Protein AF-A0A7V0P1V0-F1 (afdb_monomer)

Structure (mmCIF, N/CA/C/O backbone):
data_AF-A0A7V0P1V0-F1
#
_entry.id   AF-A0A7V0P1V0-F1
#
loop_
_atom_site.group_PDB
_atom_site.id
_atom_site.type_symbol
_atom_site.label_atom_id
_atom_site.label_alt_id
_atom_site.label_comp_id
_atom_site.label_asym_id
_atom_site.label_entity_id
_atom_site.label_seq_id
_atom_site.pdbx_PDB_ins_code
_atom_site.Cartn_x
_atom_site.Cartn_y
_atom_site.Cartn_z
_atom_site.occupancy
_atom_site.B_iso_or_equiv
_atom_site.auth_seq_id
_atom_site.auth_comp_id
_atom_site.auth_asym_id
_atom_site.auth_atom_id
_atom_site.pdbx_PDB_model_num
ATOM 1 N N . MET A 1 1 ? -19.104 3.328 8.661 1.00 65.12 1 MET A N 1
ATOM 2 C CA . MET A 1 1 ? -18.678 2.040 8.068 1.00 65.12 1 MET A CA 1
ATOM 3 C C . MET A 1 1 ? -18.062 2.278 6.699 1.00 65.12 1 MET A C 1
ATOM 5 O O . MET A 1 1 ? -16.959 1.806 6.492 1.00 65.12 1 MET A O 1
ATOM 9 N N . GLU A 1 2 ? -18.667 3.137 5.875 1.00 85.19 2 GLU A N 1
ATOM 10 C CA . GLU A 1 2 ? -18.164 3.586 4.562 1.00 85.19 2 GLU A CA 1
ATOM 11 C C . GLU A 1 2 ? -16.661 3.931 4.529 1.00 85.19 2 GLU A C 1
ATOM 13 O O . GLU A 1 2 ? -15.914 3.263 3.831 1.00 85.19 2 GLU A O 1
ATOM 18 N N . LYS A 1 3 ? -16.172 4.831 5.398 1.00 89.12 3 LYS A N 1
ATOM 19 C CA . LYS A 1 3 ? -14.739 5.197 5.438 1.00 89.12 3 LYS A CA 1
ATOM 20 C C . LYS A 1 3 ? -13.775 4.021 5.692 1.00 89.12 3 LYS A C 1
ATOM 22 O O . LYS A 1 3 ? -12.646 4.021 5.218 1.00 89.12 3 LYS A O 1
ATOM 27 N N . GLU A 1 4 ? -14.192 3.019 6.467 1.00 92.56 4 GLU A N 1
ATOM 28 C CA . GLU A 1 4 ? -13.345 1.845 6.730 1.00 92.56 4 GLU A CA 1
ATOM 29 C C . GLU A 1 4 ? -13.256 0.939 5.499 1.00 92.56 4 GLU A C 1
ATOM 31 O O . GLU A 1 4 ? -12.186 0.430 5.176 1.00 92.56 4 GLU A O 1
ATOM 36 N N . GLU A 1 5 ? -14.381 0.742 4.812 1.00 94.38 5 GLU A N 1
ATOM 37 C CA . GLU A 1 5 ? -14.448 -0.037 3.574 1.00 94.38 5 GLU A CA 1
ATOM 38 C C . GLU A 1 5 ? -13.712 0.668 2.431 1.00 94.38 5 GLU A C 1
ATOM 40 O O . GLU A 1 5 ? -12.987 0.013 1.685 1.00 94.38 5 GLU A O 1
ATOM 45 N N . GLU A 1 6 ? -13.822 1.996 2.342 1.00 95.31 6 GLU A N 1
ATOM 46 C CA . GLU A 1 6 ? -13.051 2.825 1.412 1.00 95.31 6 GLU A CA 1
ATOM 47 C C . GLU A 1 6 ? -11.548 2.662 1.636 1.00 95.31 6 GLU A C 1
ATOM 49 O O . GLU A 1 6 ? -10.833 2.326 0.697 1.00 95.31 6 GLU A O 1
ATOM 54 N N . LEU A 1 7 ? -11.067 2.799 2.878 1.00 95.19 7 LEU A N 1
ATOM 55 C CA . LEU A 1 7 ? -9.646 2.615 3.192 1.00 95.19 7 LEU A CA 1
ATOM 56 C C . LEU A 1 7 ? -9.158 1.199 2.875 1.00 95.19 7 LEU A C 1
ATOM 58 O O . LEU A 1 7 ? -8.072 1.038 2.325 1.00 95.19 7 LEU A O 1
ATOM 62 N N . LYS A 1 8 ? -9.954 0.165 3.174 1.00 96.19 8 LYS A N 1
ATOM 63 C CA . LYS A 1 8 ? -9.608 -1.222 2.817 1.00 96.19 8 LYS A CA 1
ATOM 64 C C . LYS A 1 8 ? -9.501 -1.407 1.308 1.00 96.19 8 LYS A C 1
ATOM 66 O O . LYS A 1 8 ? -8.567 -2.059 0.848 1.00 96.19 8 LYS A O 1
ATOM 71 N N . LYS A 1 9 ? -10.427 -0.823 0.547 1.00 97.38 9 LYS A N 1
ATOM 72 C CA . LYS A 1 9 ? -10.403 -0.872 -0.915 1.00 97.38 9 LYS A CA 1
ATOM 73 C C . LYS A 1 9 ? -9.200 -0.119 -1.482 1.00 97.38 9 LYS A C 1
ATOM 75 O O . LYS A 1 9 ? -8.510 -0.657 -2.336 1.00 97.38 9 LYS A O 1
ATOM 80 N N . GLU A 1 10 ? -8.907 1.078 -0.975 1.00 97.06 10 GLU A N 1
ATOM 81 C CA . GLU A 1 10 ? -7.726 1.850 -1.380 1.00 97.06 10 GLU A CA 1
ATOM 82 C C . GLU A 1 10 ? -6.427 1.082 -1.112 1.00 97.06 10 GLU A C 1
ATOM 84 O O . GLU A 1 10 ? -5.554 1.040 -1.977 1.00 97.06 10 GLU A O 1
ATOM 89 N N . ILE A 1 11 ? -6.306 0.439 0.056 1.00 98.00 11 ILE A N 1
ATOM 90 C CA . ILE A 1 11 ? -5.152 -0.407 0.389 1.00 98.00 11 ILE A CA 1
ATOM 91 C C . ILE A 1 11 ? -5.039 -1.569 -0.600 1.00 98.00 11 ILE A C 1
ATOM 93 O O . ILE A 1 1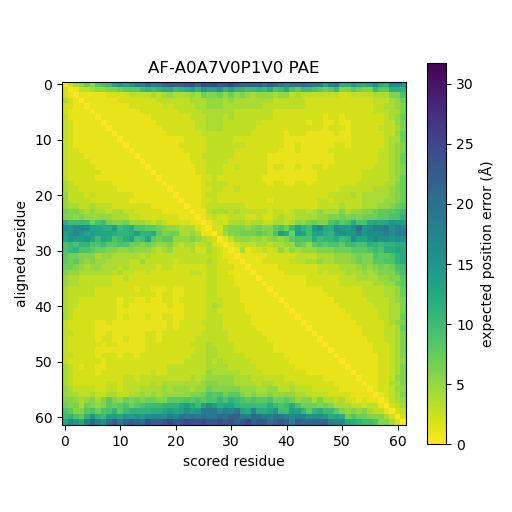1 ? -3.955 -1.793 -1.129 1.00 98.00 11 ILE A O 1
ATOM 97 N N . GLN A 1 12 ? -6.140 -2.271 -0.885 1.00 98.12 12 GLN A N 1
ATOM 98 C CA . GLN A 1 12 ? -6.134 -3.385 -1.834 1.00 98.12 12 GLN A CA 1
ATOM 99 C C . GLN A 1 12 ? -5.709 -2.929 -3.238 1.00 98.12 12 GLN A C 1
ATOM 101 O O . GLN A 1 12 ? -4.834 -3.545 -3.845 1.00 98.12 12 GLN A O 1
ATOM 106 N N . ASP A 1 13 ? -6.274 -1.828 -3.735 1.00 98.06 13 ASP A N 1
ATOM 107 C CA . ASP A 1 13 ? -5.942 -1.279 -5.053 1.00 98.06 13 ASP A CA 1
ATOM 108 C C . ASP A 1 13 ? -4.458 -0.866 -5.138 1.00 98.06 13 ASP A C 1
ATOM 110 O O . ASP A 1 13 ? -3.828 -0.980 -6.194 1.00 98.06 13 ASP A O 1
ATOM 114 N N . LEU A 1 14 ? -3.880 -0.359 -4.043 1.00 97.75 14 LEU A N 1
ATOM 115 C CA . LEU A 1 14 ? -2.458 -0.016 -3.964 1.00 97.75 14 LEU A CA 1
ATOM 116 C C . LEU A 1 14 ? -1.562 -1.260 -3.894 1.00 97.75 14 LEU A C 1
ATOM 118 O O . LEU A 1 14 ? -0.533 -1.291 -4.565 1.00 97.75 14 LEU A O 1
ATOM 122 N N . GLU A 1 15 ? -1.952 -2.285 -3.137 1.00 97.88 15 GLU A N 1
ATOM 123 C CA . GLU A 1 15 ? -1.228 -3.560 -3.051 1.00 97.88 15 GLU A CA 1
ATOM 124 C C . GLU A 1 15 ? -1.208 -4.297 -4.400 1.00 97.88 15 GLU A C 1
ATOM 126 O O . GLU A 1 15 ? -0.172 -4.841 -4.791 1.00 97.88 15 GLU A O 1
ATOM 131 N N . GLU A 1 16 ? -2.309 -4.264 -5.159 1.00 98.00 16 GLU A N 1
ATOM 132 C CA . GLU A 1 16 ? -2.355 -4.805 -6.524 1.00 98.00 16 GLU A CA 1
ATOM 133 C C . GLU A 1 16 ? -1.404 -4.045 -7.460 1.00 98.00 16 GLU A C 1
ATOM 135 O O . GLU A 1 16 ? -0.598 -4.664 -8.160 1.00 98.00 16 GLU A O 1
ATOM 140 N N . LYS A 1 17 ? -1.405 -2.705 -7.410 1.00 97.12 17 LYS A N 1
ATOM 141 C CA . LYS A 1 17 ? -0.470 -1.878 -8.194 1.00 97.12 17 LYS A CA 1
ATOM 142 C C . LYS A 1 17 ? 0.988 -2.139 -7.833 1.00 97.12 17 LYS A C 1
ATOM 144 O O . LYS A 1 17 ? 1.827 -2.191 -8.732 1.00 97.12 17 LYS A O 1
ATOM 149 N N . LEU A 1 18 ? 1.294 -2.280 -6.543 1.00 97.31 18 LEU A N 1
ATOM 150 C CA . LEU A 1 18 ? 2.635 -2.605 -6.062 1.00 97.31 18 LEU A CA 1
ATOM 151 C C . LEU A 1 18 ? 3.094 -3.940 -6.651 1.00 97.31 18 LEU A C 1
ATOM 153 O O . LEU A 1 18 ? 4.135 -3.996 -7.303 1.00 97.31 18 LEU A O 1
ATOM 157 N N . LYS A 1 19 ? 2.264 -4.978 -6.532 1.00 96.50 19 LYS A N 1
ATOM 158 C CA . LYS A 1 19 ? 2.559 -6.312 -7.060 1.00 96.50 19 LYS A CA 1
ATOM 159 C C . LYS A 1 19 ? 2.787 -6.310 -8.573 1.00 96.50 19 LYS A C 1
ATOM 161 O O . LYS A 1 19 ? 3.740 -6.925 -9.053 1.00 96.50 19 LYS A O 1
ATOM 166 N N . ASP A 1 20 ? 1.948 -5.607 -9.329 1.00 95.88 20 ASP A N 1
ATOM 167 C CA . ASP A 1 20 ? 2.112 -5.473 -10.780 1.00 95.88 20 ASP A CA 1
ATOM 168 C C . ASP A 1 20 ? 3.420 -4.753 -11.133 1.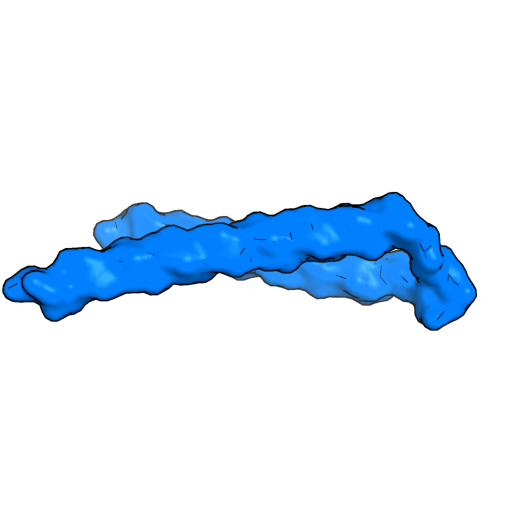00 95.88 20 ASP A C 1
ATOM 170 O O . ASP A 1 20 ? 4.121 -5.116 -12.089 1.00 95.88 20 ASP A O 1
ATOM 174 N N . ARG A 1 21 ? 3.784 -3.738 -10.341 1.00 93.94 21 ARG A N 1
ATOM 175 C CA . ARG A 1 21 ? 5.010 -2.964 -10.530 1.00 93.94 21 ARG A CA 1
ATOM 176 C C . ARG A 1 21 ? 6.253 -3.796 -10.249 1.00 93.94 21 ARG A C 1
ATOM 178 O O . ARG A 1 21 ? 7.181 -3.737 -11.057 1.00 93.94 21 ARG A O 1
ATOM 185 N N . GLU A 1 22 ? 6.250 -4.565 -9.164 1.00 93.69 22 GLU A N 1
ATOM 186 C CA . GLU A 1 22 ? 7.315 -5.494 -8.778 1.00 93.69 22 GLU A CA 1
ATOM 187 C C . GLU A 1 22 ? 7.485 -6.617 -9.805 1.00 93.69 22 GLU A C 1
ATOM 189 O O . GLU A 1 22 ? 8.602 -6.888 -10.245 1.00 93.69 22 GLU A O 1
ATOM 194 N N . ALA A 1 23 ? 6.382 -7.214 -10.267 1.00 93.06 23 ALA A N 1
ATOM 195 C CA . ALA A 1 23 ? 6.400 -8.252 -11.300 1.00 93.06 23 ALA A CA 1
ATOM 196 C C . ALA A 1 23 ? 6.949 -7.743 -12.643 1.00 93.06 23 ALA A C 1
ATOM 198 O O . ALA A 1 23 ? 7.494 -8.513 -13.435 1.00 93.06 23 ALA A O 1
ATOM 199 N N . SER A 1 24 ? 6.830 -6.438 -12.892 1.00 92.06 24 SER A N 1
ATOM 200 C CA . SER A 1 24 ? 7.356 -5.775 -14.086 1.00 92.06 24 SER A CA 1
ATOM 201 C C . SER A 1 24 ? 8.832 -5.368 -13.961 1.00 92.06 24 SER A C 1
ATOM 203 O O . SER A 1 24 ? 9.399 -4.835 -14.922 1.00 92.06 24 SER A O 1
ATOM 205 N N . LEU A 1 25 ? 9.475 -5.561 -12.801 1.00 90.81 25 LEU A N 1
ATOM 206 C CA . LEU A 1 25 ? 10.876 -5.193 -12.614 1.00 90.81 25 LEU A CA 1
ATOM 207 C C . LEU A 1 25 ? 11.827 -6.195 -13.289 1.00 90.81 25 LEU A C 1
ATOM 209 O O . LEU A 1 25 ? 11.681 -7.409 -13.145 1.00 90.81 25 LEU A O 1
ATOM 213 N N . PRO A 1 26 ? 12.865 -5.711 -13.993 1.00 90.31 26 PRO A N 1
ATOM 214 C CA . PRO A 1 26 ? 13.887 -6.586 -14.550 1.00 90.31 26 PRO A CA 1
ATOM 215 C C . PRO A 1 26 ? 14.805 -7.128 -13.443 1.00 90.31 26 PRO A C 1
ATOM 217 O O . PRO A 1 26 ? 15.468 -6.355 -12.756 1.00 90.31 26 PRO A O 1
ATOM 220 N N . ALA A 1 27 ? 14.939 -8.455 -13.343 1.00 81.56 27 ALA A N 1
ATOM 221 C CA . ALA A 1 27 ? 15.673 -9.151 -12.271 1.00 81.56 27 ALA A CA 1
ATOM 222 C C . ALA A 1 27 ? 17.137 -8.704 -12.049 1.00 81.56 27 ALA A C 1
ATOM 224 O O . ALA A 1 27 ? 17.680 -8.872 -10.959 1.00 81.56 27 ALA A O 1
ATOM 225 N N . HIS A 1 28 ? 17.792 -8.139 -13.068 1.00 82.06 28 HIS A N 1
ATOM 226 C CA . HIS A 1 28 ? 19.208 -7.748 -13.012 1.00 82.06 28 HIS A CA 1
ATOM 227 C C . HIS A 1 28 ? 19.474 -6.295 -13.430 1.00 82.06 28 HIS A C 1
ATOM 229 O O . HIS A 1 28 ? 20.628 -5.912 -13.607 1.00 82.06 28 HIS A O 1
ATOM 235 N N . SER A 1 29 ? 18.437 -5.479 -13.643 1.00 87.56 29 SER A N 1
ATOM 236 C CA . SER A 1 29 ? 18.617 -4.115 -14.169 1.00 87.56 29 SER A CA 1
ATOM 237 C C . SER A 1 29 ? 17.596 -3.124 -13.617 1.00 87.56 29 SER A C 1
ATOM 239 O O . SER A 1 29 ? 17.091 -2.257 -14.333 1.00 87.56 29 SER A O 1
ATOM 241 N N . VAL A 1 30 ? 17.254 -3.272 -12.337 1.00 88.00 30 VAL A N 1
ATOM 242 C CA . VAL A 1 30 ? 16.355 -2.335 -11.666 1.00 88.00 30 VAL A CA 1
ATOM 243 C C . VAL A 1 30 ? 17.034 -0.971 -11.570 1.00 88.00 30 VAL A C 1
ATOM 245 O O . VAL A 1 30 ? 18.135 -0.839 -11.036 1.00 88.00 30 VAL A O 1
ATOM 248 N N . ARG A 1 31 ? 16.386 0.057 -12.120 1.00 91.56 31 ARG A N 1
ATOM 249 C CA . ARG A 1 31 ? 16.874 1.438 -12.058 1.00 91.56 31 ARG A CA 1
ATOM 250 C C . ARG A 1 31 ? 16.380 2.141 -10.794 1.00 91.56 31 ARG A C 1
ATOM 252 O O . ARG A 1 31 ? 15.263 1.859 -10.362 1.00 91.56 31 ARG A O 1
ATOM 259 N N . PRO A 1 32 ? 17.116 3.138 -10.270 1.00 91.38 32 PRO A N 1
ATOM 260 C CA . PRO A 1 32 ? 16.680 3.912 -9.107 1.00 91.38 32 PRO A CA 1
ATOM 261 C C . PRO A 1 32 ? 15.265 4.485 -9.241 1.00 91.38 32 PRO A C 1
ATOM 263 O O . PRO A 1 32 ? 14.480 4.376 -8.314 1.00 91.38 32 PRO A O 1
ATOM 266 N N . GLN A 1 33 ? 14.877 5.002 -10.416 1.00 89.00 33 GLN A N 1
ATOM 267 C CA . GLN A 1 33 ? 13.508 5.510 -10.612 1.00 89.00 33 GLN A CA 1
ATOM 268 C C . GLN A 1 33 ? 12.432 4.419 -10.510 1.00 89.00 33 GLN A C 1
ATOM 270 O O . GLN A 1 33 ? 11.280 4.711 -10.212 1.00 89.00 33 GLN A O 1
ATOM 275 N N . GLN A 1 34 ? 12.782 3.166 -10.811 1.00 90.31 34 GLN A N 1
ATOM 276 C CA . GLN A 1 34 ? 11.856 2.047 -10.673 1.00 90.31 34 GLN A CA 1
ATOM 277 C C . GLN A 1 34 ? 11.704 1.629 -9.208 1.00 90.31 34 GLN A C 1
ATOM 279 O O . GLN A 1 34 ? 10.585 1.311 -8.829 1.00 90.31 34 GLN A O 1
ATOM 284 N N . MET A 1 35 ? 12.781 1.690 -8.414 1.00 93.25 35 MET A N 1
ATOM 285 C CA . MET A 1 35 ? 12.718 1.489 -6.959 1.00 93.25 35 MET A CA 1
ATOM 286 C C . MET A 1 35 ? 11.920 2.597 -6.278 1.00 93.25 35 MET A C 1
ATOM 288 O O . MET A 1 35 ? 11.018 2.291 -5.518 1.00 93.25 35 MET A O 1
ATOM 292 N N . LEU A 1 36 ? 12.160 3.865 -6.629 1.00 94.25 36 LEU A N 1
ATOM 293 C CA . LEU A 1 36 ? 11.416 4.995 -6.057 1.00 94.25 36 LEU A CA 1
ATOM 294 C C . LEU A 1 36 ? 9.901 4.849 -6.249 1.00 94.25 36 LEU A C 1
ATOM 296 O O . LEU A 1 36 ? 9.141 5.061 -5.318 1.00 94.25 36 LEU A O 1
ATOM 300 N N . ALA A 1 37 ? 9.456 4.417 -7.432 1.00 92.38 37 ALA A N 1
ATOM 301 C CA . ALA A 1 37 ? 8.033 4.188 -7.688 1.00 92.38 37 ALA A CA 1
ATOM 302 C C . ALA A 1 37 ? 7.435 3.034 -6.857 1.00 92.38 37 ALA A C 1
ATOM 304 O O . ALA A 1 37 ? 6.231 3.014 -6.628 1.00 92.38 37 ALA A O 1
ATOM 305 N N . VAL A 1 38 ? 8.252 2.054 -6.462 1.00 95.81 38 VAL A N 1
ATOM 306 C CA . VAL A 1 38 ? 7.854 0.959 -5.563 1.00 95.81 38 VAL A CA 1
ATOM 307 C C . VAL A 1 38 ? 7.800 1.478 -4.126 1.00 95.81 38 VAL A C 1
ATOM 309 O O . VAL A 1 38 ? 6.765 1.342 -3.483 1.00 95.81 38 VAL A O 1
ATOM 312 N N . GLU A 1 39 ? 8.845 2.174 -3.675 1.00 96.50 39 GLU A N 1
ATOM 313 C CA . GLU A 1 39 ? 8.928 2.782 -2.340 1.00 96.50 39 GLU A CA 1
ATOM 314 C C . GLU A 1 39 ? 7.773 3.769 -2.086 1.00 96.50 39 GLU A C 1
ATOM 316 O O . GLU A 1 39 ? 7.165 3.759 -1.021 1.00 96.50 39 GLU A O 1
ATOM 321 N N . GLU A 1 40 ? 7.402 4.589 -3.075 1.00 97.38 40 GLU A N 1
ATOM 322 C CA . GLU A 1 40 ? 6.250 5.499 -2.984 1.00 97.38 40 GLU A CA 1
ATOM 323 C C . GLU A 1 40 ? 4.924 4.749 -2.766 1.00 97.38 40 GLU A C 1
ATOM 325 O O . GLU A 1 40 ? 4.078 5.197 -1.988 1.00 97.38 40 GLU A O 1
ATOM 330 N N . LEU A 1 41 ? 4.738 3.602 -3.429 1.00 97.12 41 LEU A N 1
ATOM 331 C CA . LEU A 1 41 ? 3.548 2.765 -3.250 1.00 97.12 41 LEU A CA 1
ATOM 332 C C . LEU A 1 41 ? 3.539 2.100 -1.871 1.00 97.12 41 LEU A C 1
ATOM 334 O O . LEU A 1 41 ? 2.500 2.088 -1.214 1.00 97.12 41 LEU A O 1
ATOM 338 N N . GLU A 1 42 ? 4.682 1.587 -1.415 1.00 97.81 42 GLU A N 1
ATOM 339 C CA . GLU A 1 42 ? 4.831 1.001 -0.079 1.00 97.81 42 GLU A CA 1
ATOM 340 C C . GLU A 1 42 ? 4.522 2.022 1.024 1.00 97.81 42 GLU A C 1
ATOM 342 O O . GLU A 1 42 ? 3.744 1.728 1.935 1.00 97.81 42 GLU A O 1
ATOM 347 N N . ILE A 1 43 ? 5.055 3.243 0.905 1.00 98.31 43 ILE A N 1
ATOM 348 C CA . ILE A 1 43 ? 4.778 4.344 1.837 1.00 98.31 43 ILE A CA 1
ATOM 349 C C . ILE A 1 43 ? 3.278 4.658 1.862 1.00 98.31 43 ILE A C 1
ATOM 351 O O . ILE A 1 43 ? 2.686 4.710 2.940 1.00 98.31 43 ILE A O 1
A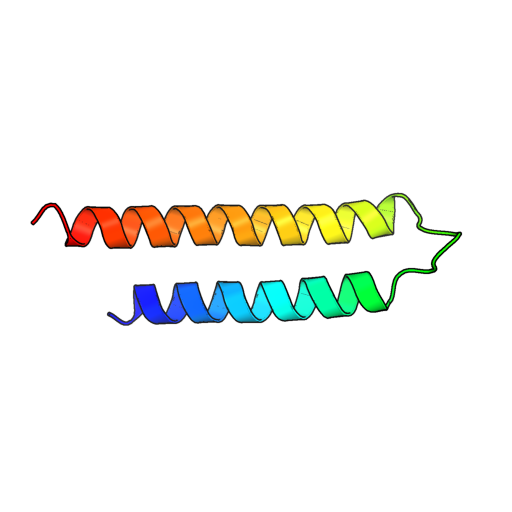TOM 355 N N . ALA A 1 44 ? 2.641 4.807 0.695 1.00 97.94 44 ALA A N 1
ATOM 356 C CA . ALA 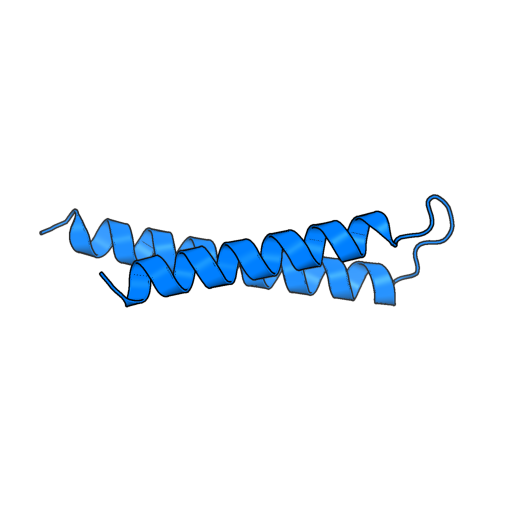A 1 44 ? 1.211 5.099 0.614 1.00 97.94 44 ALA A CA 1
ATOM 357 C C . ALA A 1 44 ? 0.347 3.995 1.254 1.00 97.94 44 ALA A C 1
ATOM 359 O O . ALA A 1 44 ? -0.622 4.291 1.958 1.00 97.94 44 ALA A O 1
ATOM 360 N N . ILE A 1 45 ? 0.706 2.721 1.051 1.00 98.00 45 ILE A N 1
ATOM 361 C CA . ILE A 1 45 ? 0.034 1.583 1.695 1.00 98.00 45 ILE A CA 1
ATOM 362 C C . ILE A 1 45 ? 0.175 1.674 3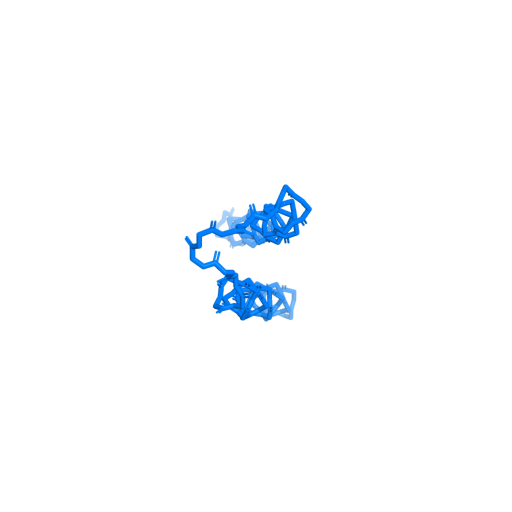.214 1.00 98.00 45 ILE A C 1
ATOM 364 O O . ILE A 1 45 ? -0.808 1.484 3.934 1.00 98.00 45 ILE A O 1
ATOM 368 N N . GLU A 1 46 ? 1.374 1.959 3.721 1.00 98.12 46 GLU A N 1
ATOM 369 C CA . GLU A 1 46 ? 1.602 2.016 5.161 1.00 98.12 46 GLU A CA 1
ATOM 370 C C . GLU A 1 46 ? 0.871 3.190 5.825 1.00 98.12 46 GLU A C 1
ATOM 372 O O . GLU A 1 46 ? 0.274 3.021 6.891 1.00 98.12 46 GLU A O 1
ATOM 377 N N . GLU A 1 47 ? 0.844 4.361 5.188 1.00 98.06 47 GLU A N 1
ATOM 378 C CA . GLU A 1 47 ? 0.064 5.509 5.661 1.00 98.06 47 GLU A CA 1
ATOM 379 C C . GLU A 1 47 ? -1.429 5.174 5.755 1.00 98.06 47 GLU A C 1
ATOM 381 O O . GLU A 1 47 ? -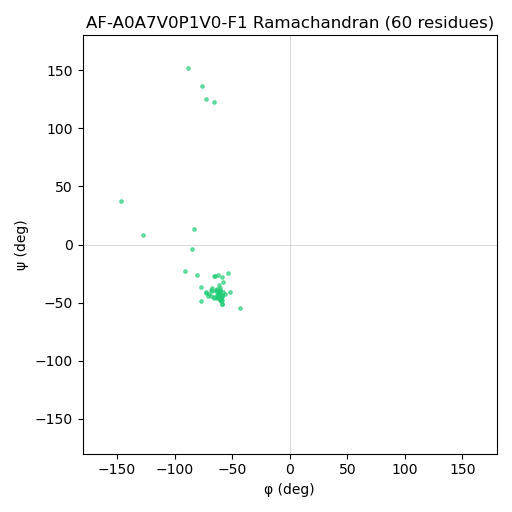2.069 5.441 6.776 1.00 98.06 47 GLU A O 1
ATOM 386 N N . LYS A 1 48 ? -1.977 4.508 4.733 1.00 97.00 48 LYS A N 1
ATOM 387 C CA . LYS A 1 48 ? -3.386 4.094 4.710 1.00 97.00 48 LYS A CA 1
ATOM 388 C C . LYS A 1 48 ? -3.700 3.016 5.742 1.00 97.00 48 LYS A C 1
ATOM 390 O O . LYS A 1 48 ? -4.753 3.070 6.378 1.00 97.00 48 LYS A O 1
ATOM 395 N N . LYS A 1 49 ? -2.782 2.072 5.971 1.00 97.00 49 LYS A N 1
ATOM 396 C CA . LYS A 1 49 ? -2.903 1.068 7.042 1.00 97.00 49 LYS A CA 1
ATOM 397 C C . LYS A 1 49 ? -2.921 1.720 8.425 1.00 97.00 49 LYS A C 1
ATOM 399 O O . LYS A 1 49 ? -3.767 1.355 9.237 1.00 97.00 49 LYS A O 1
ATOM 404 N N . LYS A 1 50 ? -2.068 2.720 8.673 1.00 96.88 50 LYS A N 1
ATOM 405 C CA . LYS A 1 50 ? -2.070 3.502 9.925 1.00 96.88 50 LYS A CA 1
ATOM 406 C C . LYS A 1 50 ? -3.357 4.304 10.108 1.00 96.88 50 LYS A C 1
ATOM 408 O O . LYS A 1 50 ? -3.885 4.363 11.219 1.00 96.88 50 LYS A O 1
ATOM 413 N N . GLU A 1 51 ? -3.885 4.894 9.035 1.00 95.38 51 GLU A N 1
ATOM 414 C CA . GLU A 1 51 ? -5.184 5.577 9.075 1.00 95.38 51 GLU A CA 1
ATOM 415 C C . GLU A 1 51 ? -6.305 4.596 9.449 1.00 95.38 51 GLU A C 1
ATOM 417 O O . GLU A 1 51 ? -7.114 4.885 10.333 1.00 95.38 51 GLU A O 1
ATOM 422 N N . LEU A 1 52 ? -6.321 3.412 8.830 1.00 94.44 52 LEU A N 1
ATOM 423 C CA . LEU A 1 52 ? -7.294 2.362 9.121 1.00 94.44 52 LEU A CA 1
ATOM 424 C C . LEU A 1 52 ? -7.177 1.849 10.564 1.00 94.44 52 LEU A C 1
ATOM 426 O O . LEU A 1 52 ? -8.193 1.686 11.235 1.00 94.44 52 LEU A O 1
ATOM 430 N N . GLU A 1 53 ? -5.960 1.618 11.054 1.00 94.50 53 GLU A N 1
ATOM 431 C CA . GLU A 1 53 ? -5.710 1.178 12.430 1.00 94.50 53 GLU A CA 1
ATOM 432 C C . GLU A 1 53 ? -6.203 2.213 13.442 1.00 94.50 53 GLU A C 1
ATOM 434 O O . GLU A 1 53 ? -6.912 1.864 14.386 1.0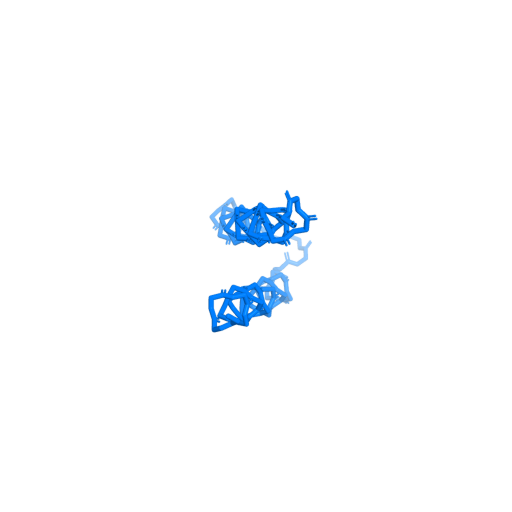0 94.50 53 GLU A O 1
ATOM 439 N N . THR A 1 54 ? -5.898 3.491 13.206 1.00 94.19 54 THR A N 1
ATOM 440 C CA . THR A 1 54 ? -6.374 4.598 14.047 1.00 94.19 54 THR A CA 1
ATOM 441 C C . THR A 1 54 ? -7.901 4.640 14.052 1.00 94.19 54 THR A C 1
ATOM 443 O O . THR A 1 54 ? -8.516 4.667 15.114 1.00 94.19 54 THR A O 1
ATOM 446 N N . LEU A 1 55 ? -8.527 4.533 12.875 1.00 92.00 55 LEU A N 1
ATOM 447 C CA . LEU A 1 55 ? -9.983 4.512 12.735 1.00 92.00 55 LEU A CA 1
ATOM 448 C C . LEU A 1 55 ? -10.637 3.328 13.468 1.00 92.00 55 LEU A C 1
ATOM 450 O O . LEU A 1 55 ? -11.740 3.468 13.992 1.00 92.00 55 LEU A O 1
ATOM 454 N N . ILE A 1 56 ? -10.003 2.153 13.474 1.00 91.06 56 ILE A N 1
ATOM 455 C CA . ILE A 1 56 ? -10.498 0.972 14.197 1.00 91.06 56 ILE A CA 1
ATOM 456 C C . ILE A 1 56 ? -10.339 1.170 15.704 1.00 91.06 56 ILE A C 1
ATOM 458 O O . ILE A 1 56 ? -11.273 0.895 16.459 1.00 91.06 56 ILE A O 1
ATOM 462 N N . LYS A 1 57 ? -9.184 1.671 16.146 1.00 90.12 57 LYS A N 1
ATOM 463 C CA . LYS A 1 57 ? -8.911 1.940 17.557 1.00 90.12 57 LYS A CA 1
ATOM 464 C C . LYS A 1 57 ? -9.915 2.935 18.142 1.00 90.12 57 LYS A C 1
ATOM 466 O O . LYS A 1 57 ? -10.565 2.614 19.132 1.00 90.12 57 LYS A O 1
ATOM 471 N N . ASP A 1 58 ? -10.154 4.046 17.448 1.00 86.75 58 ASP A N 1
ATOM 472 C CA . ASP A 1 58 ? -11.127 5.069 17.852 1.00 86.75 58 ASP A CA 1
ATOM 473 C C . ASP A 1 58 ? -12.558 4.517 17.993 1.00 86.75 58 ASP A C 1
ATOM 475 O O . ASP A 1 58 ? -13.346 5.031 18.782 1.00 86.75 58 ASP A O 1
ATOM 479 N N . LYS A 1 59 ? -12.916 3.461 17.247 1.00 80.19 59 LYS A N 1
ATOM 480 C CA . LYS A 1 59 ? -14.214 2.774 17.384 1.00 80.19 59 LYS A CA 1
ATOM 481 C C . LYS A 1 59 ? -14.266 1.778 18.538 1.00 80.19 59 LYS A C 1
ATOM 483 O O . LYS A 1 59 ? -15.360 1.450 18.980 1.00 80.19 59 LYS A O 1
ATOM 488 N N . THR A 1 60 ? -13.120 1.233 18.939 1.00 74.88 60 THR A N 1
ATOM 489 C CA . THR A 1 60 ? -13.029 0.172 19.955 1.00 74.88 60 THR A CA 1
ATOM 490 C C . THR A 1 60 ? -12.867 0.756 21.361 1.00 74.88 60 THR A C 1
ATOM 492 O O . THR A 1 60 ? -13.217 0.101 22.336 1.00 74.88 60 THR A O 1
ATOM 495 N N . ASP A 1 61 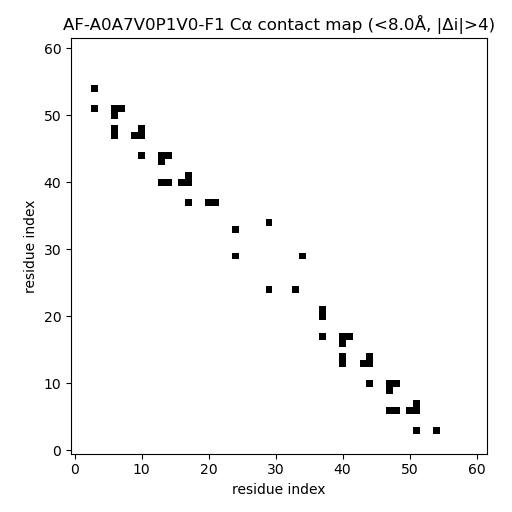? -12.377 1.995 21.460 1.00 67.69 61 ASP A N 1
ATOM 496 C CA . ASP A 1 61 ? -12.231 2.760 22.705 1.00 67.69 61 ASP A CA 1
ATOM 497 C C . ASP A 1 61 ? -13.539 3.485 23.146 1.00 67.69 61 ASP A C 1
ATOM 499 O O . ASP A 1 61 ? -13.500 4.341 24.035 1.00 67.69 61 ASP A O 1
ATOM 503 N N . ILE A 1 62 ? -14.697 3.143 22.553 1.00 52.69 62 ILE A N 1
ATOM 504 C CA . ILE A 1 62 ? -16.055 3.644 22.885 1.00 52.69 62 ILE A CA 1
ATOM 505 C C . ILE A 1 62 ? -16.919 2.491 23.404 1.00 52.69 62 ILE A C 1
ATOM 507 O O . ILE A 1 62 ? -17.621 2.698 24.421 1.00 52.69 62 ILE A O 1
#

Solvent-accessible surface area (backbone atoms only — not comparable to full-atom values): 3587 Å² total; per-residue (Å²): 112,66,70,60,54,50,47,52,48,52,40,50,58,45,52,52,51,42,50,55,53,58,72,67,51,53,95,89,66,72,47,71,74,60,51,50,59,46,52,54,44,53,50,54,40,51,55,48,51,52,52,49,50,51,57,52,47,67,62,70,80,108

pLDDT: mean 91.89, std 8.49, range [52.69, 98.31]

Nearest PDB structures (foldseek):
  6dkm-assembly2_D  TM=9.340E-01  e=2.619E+00  synthetic construct
  6lqo-assembly4_M  TM=9.057E-01  e=5.587E+00  human gammaherpesvirus 4
  8snb-assembly1_2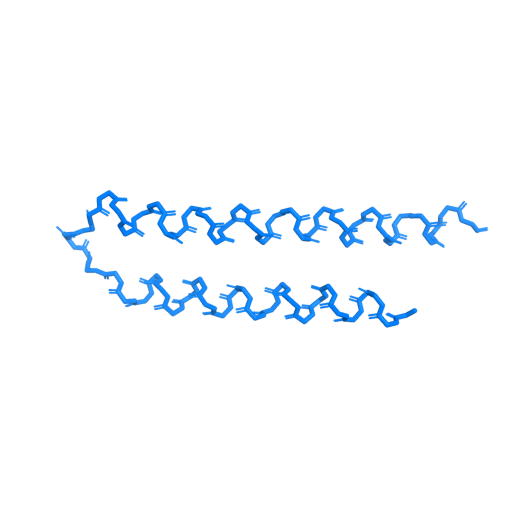B  TM=7.968E-01  e=3.220E+00  Strongylocentrotus purpuratus
  6lqo-assembly3_J  TM=9.153E-01  e=6.413E+00  human gammaherpesvirus 4

Secondary structure (DSSP, 8-state):
-HHHHHHHHHHHHHHHHHHHHHHTS-TT---HHHHHHHHHHHHHHHHHHHHHHHHHHHHH--

Mean predicted aligned error: 4.03 Å

Foldseek 3Di:
DVVLVVLVVVLVVLVVVLVVLVVPADPPDGDPVSVVVNVVSVVVNVVSVVVNVVVVVVVVVD

Radius of gyration: 14.86 Å; Cα contacts (8 Å, |Δi|>4): 25; chains: 1; bounding box: 38×15×37 Å

Sequence (62 aa):
MEKEEELKKEIQDLEEKLKDREASLPAHSVRPQQMLAVEELEIAIEEKKKELETLIKDKTDI